Protein AF-H6NHU0-F1 (afdb_monomer_lite)

pLDDT: mean 84.91, std 14.59, range [39.75, 96.88]

Foldseek 3Di:
DLVVQLVVCCVVVVDDSVVSSVVLCVVLVVVLVVDDVVVNVVSVCVNVVVPPPPDDD

Structur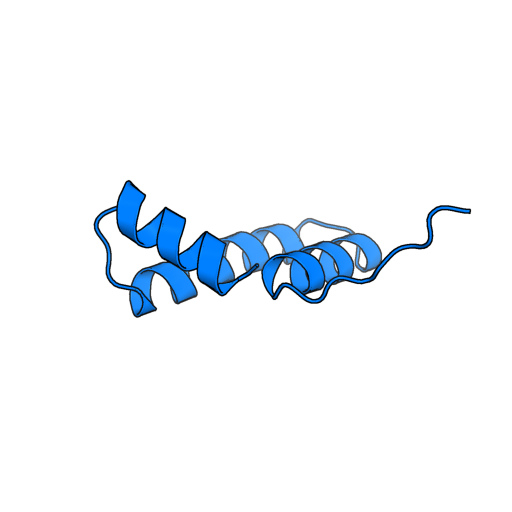e (mmCIF, N/CA/C/O backbone):
data_AF-H6NHU0-F1
#
_entry.id   AF-H6NHU0-F1
#
loop_
_atom_site.group_PDB
_atom_site.id
_atom_site.type_symbol
_atom_site.label_atom_id
_atom_site.label_alt_id
_atom_site.label_comp_id
_atom_site.label_asym_id
_atom_site.label_entity_id
_atom_site.label_seq_id
_atom_site.pdbx_PDB_ins_code
_atom_site.Cartn_x
_atom_site.Cartn_y
_atom_site.Cartn_z
_atom_site.occupancy
_atom_site.B_iso_or_equiv
_atom_site.auth_seq_id
_atom_site.auth_comp_id
_atom_site.auth_asym_id
_atom_site.auth_atom_id
_atom_site.pdbx_PDB_model_num
ATOM 1 N N . MET A 1 1 ? 5.232 8.755 6.142 1.00 70.00 1 MET A N 1
ATOM 2 C CA . MET A 1 1 ? 4.074 8.659 5.223 1.00 70.00 1 MET A CA 1
ATOM 3 C C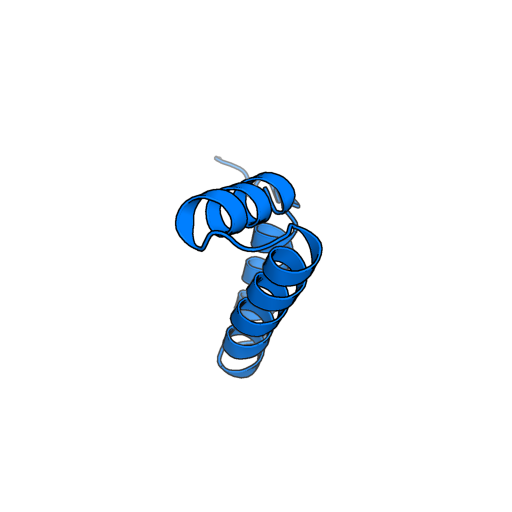 . MET A 1 1 ? 3.342 7.322 5.313 1.00 70.00 1 MET A C 1
ATOM 5 O O . MET A 1 1 ? 2.122 7.369 5.390 1.00 70.00 1 MET A O 1
ATOM 9 N N . LYS A 1 2 ? 4.021 6.164 5.410 1.00 74.12 2 LYS A N 1
ATOM 10 C CA . LYS A 1 2 ? 3.364 4.844 5.556 1.00 74.12 2 LYS A CA 1
ATOM 11 C C . LYS A 1 2 ? 2.234 4.816 6.587 1.00 7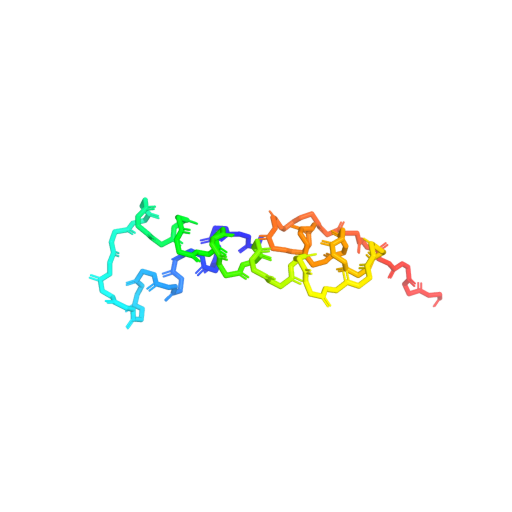4.12 2 LYS A C 1
ATOM 13 O O . LYS A 1 2 ? 1.110 4.457 6.270 1.00 74.12 2 LYS A O 1
ATOM 18 N N . HIS A 1 3 ? 2.511 5.298 7.796 1.00 80.44 3 HIS A N 1
ATOM 19 C CA . HIS A 1 3 ? 1.535 5.319 8.886 1.00 80.44 3 HIS A CA 1
ATOM 20 C C . HIS A 1 3 ? 0.310 6.212 8.592 1.00 80.44 3 HIS A C 1
ATOM 22 O O . HIS A 1 3 ? -0.802 5.885 8.987 1.00 80.44 3 HIS A O 1
ATOM 28 N N . GLN A 1 4 ? 0.481 7.308 7.842 1.00 85.44 4 GLN A N 1
ATOM 29 C CA . GLN A 1 4 ? -0.638 8.160 7.417 1.00 85.44 4 GLN A CA 1
ATOM 30 C C . GLN A 1 4 ? -1.477 7.491 6.321 1.00 85.44 4 GLN A C 1
ATOM 32 O O . GLN A 1 4 ? -2.699 7.590 6.355 1.00 85.44 4 GLN A O 1
ATOM 37 N N . LEU A 1 5 ? -0.837 6.782 5.385 1.00 86.38 5 LEU A N 1
ATOM 38 C CA . LEU A 1 5 ? -1.533 6.024 4.345 1.00 86.38 5 LEU A CA 1
ATOM 39 C C . LEU A 1 5 ? -2.318 4.847 4.940 1.00 86.38 5 LEU A C 1
ATOM 41 O O . LEU A 1 5 ? -3.491 4.683 4.629 1.00 86.38 5 LEU A O 1
ATOM 45 N N . VAL A 1 6 ? -1.702 4.078 5.842 1.00 91.50 6 VAL A N 1
ATOM 46 C CA . VAL A 1 6 ? -2.362 2.984 6.575 1.00 91.50 6 VAL A CA 1
ATOM 47 C C . VAL A 1 6 ? -3.564 3.515 7.354 1.00 91.50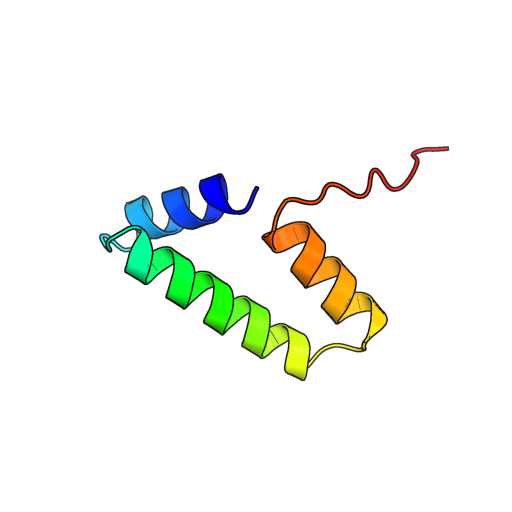 6 VAL A C 1
ATOM 49 O O . VAL A 1 6 ? -4.652 2.952 7.251 1.00 91.50 6 VAL A O 1
ATOM 52 N N . LYS A 1 7 ? -3.412 4.642 8.060 1.00 91.94 7 LYS A N 1
ATOM 53 C CA . LYS A 1 7 ? -4.515 5.274 8.791 1.00 91.94 7 LYS A CA 1
ATOM 54 C C . LYS A 1 7 ? -5.659 5.712 7.870 1.00 91.94 7 LYS A C 1
ATOM 56 O O . LYS A 1 7 ? -6.812 5.418 8.166 1.00 91.94 7 LYS A O 1
ATOM 61 N N . LEU A 1 8 ? -5.351 6.339 6.732 1.00 92.81 8 LEU A N 1
ATOM 62 C CA . LEU A 1 8 ? -6.355 6.720 5.733 1.00 92.81 8 LEU A CA 1
ATOM 63 C C . LEU A 1 8 ? -7.116 5.498 5.198 1.00 92.81 8 LEU A C 1
ATOM 65 O O . LEU A 1 8 ? -8.336 5.537 5.054 1.00 92.81 8 LEU A O 1
ATOM 69 N N . VAL A 1 9 ? -6.408 4.399 4.926 1.00 93.06 9 VAL A N 1
ATOM 70 C CA . VAL A 1 9 ? -7.020 3.145 4.469 1.00 93.06 9 VAL A CA 1
ATOM 71 C C . VAL A 1 9 ? -7.910 2.539 5.558 1.00 93.06 9 VAL A C 1
ATOM 73 O O . VAL A 1 9 ? -9.014 2.099 5.245 1.00 93.06 9 VAL A O 1
ATOM 76 N N . CYS A 1 10 ? -7.492 2.566 6.827 1.00 96.38 10 CYS A N 1
ATOM 77 C CA . CYS A 1 10 ? -8.334 2.132 7.948 1.00 96.38 10 CYS A CA 1
ATOM 78 C C . CYS A 1 10 ? -9.637 2.932 8.014 1.00 96.38 10 CYS A C 1
ATOM 80 O O . CYS A 1 10 ? -10.717 2.349 8.079 1.00 96.38 10 CYS A O 1
ATOM 82 N N . GLU A 1 11 ? -9.532 4.262 7.970 1.00 96.31 11 GLU A N 1
ATOM 83 C CA . GLU A 1 11 ? -10.672 5.175 8.071 1.00 96.31 11 GLU A CA 1
ATOM 84 C C . GLU A 1 11 ? -11.647 5.002 6.900 1.00 96.31 11 GLU A C 1
ATOM 86 O O . GLU A 1 11 ? -12.858 4.953 7.107 1.00 96.31 11 GLU A O 1
ATOM 91 N N . GLN A 1 12 ? -11.129 4.857 5.679 1.00 96.25 12 GLN A N 1
ATOM 92 C CA . GLN A 1 12 ? -11.953 4.801 4.475 1.00 96.25 12 GLN A CA 1
ATOM 93 C C . GLN A 1 12 ? -12.551 3.413 4.209 1.00 96.25 12 GLN A C 1
ATOM 95 O O . GLN A 1 12 ? -13.665 3.314 3.695 1.00 96.25 12 GLN A O 1
ATOM 100 N N . ALA A 1 13 ? -11.817 2.342 4.523 1.00 95.31 13 ALA A N 1
ATOM 101 C CA . ALA A 1 13 ? -12.251 0.967 4.272 1.00 95.31 13 ALA A CA 1
ATOM 102 C C . ALA A 1 13 ? -12.915 0.307 5.493 1.00 95.31 13 ALA A C 1
ATOM 104 O O . ALA A 1 13 ? -13.516 -0.756 5.349 1.00 95.31 13 ALA A O 1
ATOM 105 N N . GLY A 1 14 ? -12.818 0.912 6.683 1.00 96.50 14 GLY A N 1
ATOM 106 C CA . GLY A 1 14 ? -13.375 0.358 7.919 1.00 96.50 14 GLY A CA 1
ATOM 107 C C . GLY A 1 14 ? -12.676 -0.923 8.382 1.00 96.50 14 GLY A C 1
ATOM 108 O O . GLY A 1 14 ? -13.318 -1.798 8.961 1.00 96.50 14 GLY A O 1
ATOM 109 N N . ILE A 1 15 ? -11.377 -1.053 8.097 1.00 96.62 15 ILE A N 1
ATOM 110 C CA . ILE A 1 15 ? -10.554 -2.224 8.438 1.00 96.62 15 ILE A CA 1
ATOM 111 C C . ILE A 1 15 ? -9.545 -1.894 9.542 1.00 96.62 15 ILE A C 1
ATOM 113 O O . ILE A 1 15 ? -9.298 -0.729 9.852 1.00 96.62 15 ILE A O 1
ATOM 117 N N . THR A 1 16 ? -8.965 -2.928 10.153 1.00 96.88 16 THR A N 1
ATOM 118 C CA . THR A 1 16 ? -7.946 -2.756 11.203 1.00 96.88 16 THR A CA 1
ATOM 119 C C . THR A 1 16 ? -6.600 -2.298 10.628 1.00 96.88 16 THR A C 1
ATOM 121 O O . THR A 1 16 ? -6.310 -2.557 9.461 1.00 96.88 16 THR A O 1
ATOM 124 N N . GLU A 1 17 ? -5.737 -1.692 11.455 1.00 93.25 17 GLU A N 1
ATOM 125 C CA . GLU A 1 17 ? -4.392 -1.265 11.025 1.00 93.25 17 GLU A CA 1
ATOM 126 C C . GLU A 1 17 ? -3.554 -2.401 10.442 1.00 93.25 17 GLU A C 1
ATOM 128 O O . GLU A 1 17 ? -2.909 -2.200 9.420 1.00 93.25 17 GLU A O 1
ATOM 133 N N . GLY A 1 18 ? -3.598 -3.599 11.034 1.00 93.62 18 GLY A N 1
ATOM 134 C CA . GLY A 1 18 ? -2.868 -4.752 10.496 1.00 93.62 18 GLY A CA 1
ATOM 135 C C . GLY A 1 18 ? -3.347 -5.141 9.095 1.00 93.62 18 GLY A C 1
ATOM 136 O O . GLY A 1 18 ? -2.539 -5.381 8.206 1.00 93.62 18 GLY A O 1
ATOM 137 N N . GLN A 1 19 ? -4.664 -5.119 8.868 1.00 95.00 19 GLN A N 1
ATOM 138 C CA . GLN A 1 19 ? -5.243 -5.395 7.549 1.00 95.00 19 GLN A CA 1
ATOM 139 C C . GLN A 1 19 ? -4.918 -4.294 6.534 1.00 95.00 19 GLN A C 1
ATOM 141 O O . GLN A 1 19 ? -4.687 -4.581 5.362 1.00 95.00 19 GLN A O 1
ATOM 146 N N . ALA A 1 20 ? -4.905 -3.033 6.968 1.00 95.31 20 ALA A N 1
ATOM 147 C CA . ALA A 1 20 ? -4.533 -1.911 6.118 1.00 95.31 20 ALA A CA 1
ATOM 148 C C . ALA A 1 20 ? -3.042 -1.928 5.756 1.00 95.31 20 ALA A C 1
ATOM 150 O O . ALA A 1 20 ? -2.706 -1.634 4.611 1.00 95.31 20 ALA A O 1
ATOM 151 N N . ASP A 1 21 ? -2.162 -2.307 6.685 1.00 93.62 21 ASP A N 1
ATOM 152 C CA . ASP A 1 21 ? -0.731 -2.476 6.419 1.00 93.62 21 ASP A CA 1
ATOM 153 C C . ASP A 1 21 ? -0.493 -3.556 5.355 1.00 93.62 21 ASP A C 1
ATOM 155 O O . ASP A 1 21 ? 0.146 -3.288 4.336 1.00 93.62 21 ASP A O 1
ATOM 159 N N . GLU A 1 22 ? -1.108 -4.731 5.520 1.00 94.88 22 GLU A N 1
ATOM 160 C CA . GLU A 1 22 ? -1.042 -5.816 4.534 1.00 94.88 22 GLU A CA 1
ATOM 161 C C . GLU A 1 22 ? -1.605 -5.399 3.167 1.00 94.88 22 GLU A C 1
ATOM 163 O O . GLU A 1 22 ? -1.016 -5.703 2.128 1.00 94.88 22 GLU A O 1
ATOM 168 N N . ALA A 1 23 ? -2.728 -4.674 3.144 1.00 93.62 23 ALA A N 1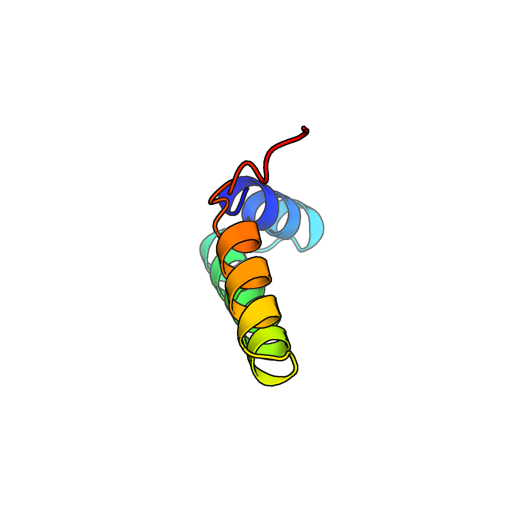
ATOM 169 C CA . ALA A 1 23 ? -3.340 -4.205 1.904 1.00 93.62 23 ALA A CA 1
ATOM 170 C C . ALA A 1 23 ? -2.445 -3.200 1.162 1.00 93.62 23 ALA A C 1
ATOM 172 O O . ALA A 1 23 ? -2.287 -3.293 -0.058 1.00 93.62 23 ALA A O 1
ATOM 173 N N . VAL A 1 24 ? -1.840 -2.255 1.887 1.00 92.00 24 VAL A N 1
ATOM 174 C CA . VAL A 1 24 ? -0.903 -1.280 1.318 1.00 92.00 24 VAL A CA 1
ATOM 175 C C . VAL A 1 24 ? 0.321 -1.994 0.743 1.00 92.00 24 VAL A C 1
ATOM 177 O O . VAL A 1 24 ? 0.680 -1.737 -0.406 1.00 92.00 24 VAL A O 1
ATOM 180 N N . GLU A 1 25 ? 0.918 -2.931 1.483 1.00 92.12 25 GLU A N 1
ATOM 181 C CA . GLU A 1 25 ? 2.060 -3.722 1.005 1.00 92.12 25 GLU A CA 1
ATOM 182 C C . GLU A 1 25 ? 1.711 -4.559 -0.231 1.00 92.12 25 GLU A C 1
ATOM 184 O O . GLU A 1 25 ? 2.493 -4.613 -1.180 1.00 92.12 25 GLU A O 1
ATOM 189 N N . ALA A 1 26 ? 0.520 -5.162 -0.283 1.00 93.50 26 ALA A N 1
ATOM 190 C CA . ALA A 1 26 ? 0.084 -5.944 -1.438 1.00 93.50 26 ALA A CA 1
ATOM 191 C C . ALA A 1 26 ? -0.048 -5.083 -2.706 1.00 93.50 26 ALA A C 1
ATOM 193 O O . ALA A 1 26 ? 0.405 -5.480 -3.784 1.00 93.50 26 ALA A O 1
ATOM 194 N N . VAL A 1 27 ? -0.636 -3.888 -2.588 1.00 92.38 27 VAL A N 1
ATOM 195 C CA . VAL A 1 27 ? -0.804 -2.959 -3.716 1.00 92.38 27 VAL A CA 1
ATOM 196 C C . VAL A 1 27 ? 0.544 -2.407 -4.173 1.00 92.38 27 VAL A C 1
ATOM 198 O O . VAL A 1 27 ? 0.851 -2.445 -5.367 1.00 92.38 27 VAL A O 1
ATOM 201 N N . VAL A 1 28 ? 1.377 -1.937 -3.240 1.00 91.62 28 VAL A N 1
ATOM 202 C CA . VAL A 1 28 ? 2.728 -1.443 -3.547 1.00 91.62 28 VAL A CA 1
ATOM 203 C C . VAL A 1 28 ? 3.560 -2.557 -4.181 1.00 91.62 28 VAL A C 1
ATOM 205 O O . VAL A 1 28 ? 4.178 -2.348 -5.224 1.00 91.62 28 VAL A O 1
ATOM 208 N N . GLY A 1 29 ? 3.518 -3.762 -3.615 1.00 92.12 29 GLY A N 1
ATOM 209 C CA . GLY A 1 29 ? 4.178 -4.951 -4.144 1.00 92.12 29 GLY A CA 1
ATOM 210 C C . GLY A 1 29 ? 3.744 -5.277 -5.571 1.00 92.12 29 GLY A C 1
ATOM 211 O O . GLY A 1 29 ? 4.595 -5.493 -6.432 1.00 92.12 29 GLY A O 1
ATOM 212 N N . TYR A 1 30 ? 2.442 -5.232 -5.867 1.00 93.94 30 TYR A N 1
ATOM 213 C CA . TYR A 1 30 ? 1.940 -5.428 -7.227 1.00 93.94 30 TYR A CA 1
ATOM 214 C C . TYR A 1 30 ? 2.557 -4.429 -8.213 1.00 93.94 30 TYR A C 1
ATOM 216 O O . TYR A 1 30 ? 3.083 -4.839 -9.250 1.00 93.94 30 TYR A O 1
ATOM 224 N N . PHE A 1 31 ? 2.567 -3.134 -7.888 1.00 91.81 31 PHE A N 1
ATOM 225 C CA . PHE A 1 31 ? 3.166 -2.125 -8.764 1.00 91.81 31 PHE A CA 1
ATOM 226 C C . PHE A 1 31 ? 4.675 -2.310 -8.930 1.00 91.81 31 PHE A C 1
ATOM 228 O O . PHE A 1 31 ? 5.173 -2.187 -10.048 1.00 91.81 31 PHE A O 1
ATOM 235 N N . ARG A 1 32 ? 5.397 -2.717 -7.880 1.00 91.25 32 ARG A N 1
ATOM 236 C CA . ARG A 1 32 ? 6.833 -3.032 -7.973 1.00 91.25 32 ARG A CA 1
ATOM 237 C C . ARG A 1 32 ? 7.141 -4.135 -8.986 1.00 91.25 32 ARG A C 1
ATOM 239 O O . ARG A 1 32 ? 8.187 -4.091 -9.615 1.00 91.25 32 ARG A O 1
ATOM 246 N N . THR A 1 33 ? 6.232 -5.090 -9.198 1.00 93.44 33 THR A N 1
ATOM 247 C CA . THR A 1 33 ? 6.414 -6.136 -10.228 1.00 93.44 33 THR A CA 1
ATOM 248 C C . THR A 1 33 ? 6.158 -5.656 -11.660 1.00 93.44 33 THR A C 1
ATOM 250 O O . THR A 1 33 ? 6.487 -6.358 -12.615 1.00 93.44 33 THR A O 1
ATOM 253 N N . ARG A 1 34 ? 5.529 -4.488 -11.827 1.00 94.69 34 ARG A N 1
ATOM 254 C CA . ARG A 1 34 ? 5.123 -3.926 -13.125 1.00 94.69 34 ARG A CA 1
ATOM 255 C C . ARG A 1 34 ? 5.975 -2.736 -13.556 1.00 94.69 34 ARG A C 1
ATOM 257 O O . ARG A 1 34 ? 5.886 -2.332 -14.713 1.00 94.69 34 ARG A O 1
ATOM 264 N N . LEU A 1 35 ? 6.752 -2.170 -12.638 1.00 92.62 35 LEU A N 1
ATOM 265 C CA . LEU A 1 35 ? 7.590 -1.003 -12.870 1.00 92.62 35 LEU A CA 1
ATOM 266 C C . LEU A 1 35 ? 9.047 -1.408 -13.155 1.00 92.62 35 LEU A C 1
ATOM 268 O O . LEU A 1 35 ? 9.504 -2.442 -12.664 1.00 92.62 35 LEU A O 1
ATOM 272 N N . PRO A 1 36 ? 9.789 -0.592 -13.925 1.00 93.38 36 PRO A N 1
ATOM 273 C CA . PRO A 1 36 ? 11.247 -0.646 -13.976 1.00 93.38 36 PRO A CA 1
ATOM 274 C C . PRO A 1 36 ? 11.863 -0.582 -12.575 1.00 93.38 36 PRO A C 1
ATOM 276 O O . PRO A 1 36 ? 11.278 0.004 -11.662 1.00 93.38 36 PRO A O 1
ATOM 279 N N . ALA A 1 37 ? 13.049 -1.170 -12.418 1.00 86.31 37 ALA A N 1
ATOM 280 C CA . ALA A 1 37 ? 13.691 -1.328 -11.116 1.00 86.31 37 ALA A CA 1
ATOM 281 C C . ALA A 1 37 ? 13.895 0.011 -10.387 1.00 86.31 37 ALA A C 1
ATOM 283 O O . ALA A 1 37 ? 13.639 0.075 -9.186 1.00 86.31 37 ALA A O 1
ATOM 284 N N . GLU A 1 38 ? 14.278 1.075 -11.104 1.00 88.44 38 GLU A N 1
ATOM 285 C CA . GLU A 1 38 ? 14.491 2.397 -10.503 1.00 88.44 38 GLU A CA 1
ATOM 286 C C . GLU A 1 38 ? 13.190 2.961 -9.908 1.00 88.44 38 GLU A C 1
ATOM 288 O O . GLU A 1 38 ? 13.146 3.374 -8.751 1.00 88.44 38 GLU A O 1
ATOM 293 N N . LEU A 1 39 ? 12.089 2.878 -10.661 1.00 90.69 39 LEU A N 1
ATOM 294 C CA . LEU A 1 39 ? 10.781 3.383 -10.232 1.00 90.69 39 LEU A CA 1
ATOM 295 C C . LEU A 1 39 ? 10.143 2.517 -9.135 1.00 90.69 39 LEU A C 1
ATOM 297 O O . LEU A 1 39 ? 9.396 3.014 -8.292 1.00 90.69 39 LEU A O 1
ATOM 301 N N . ALA A 1 40 ? 10.416 1.210 -9.135 1.00 89.38 40 ALA A N 1
ATOM 302 C CA . ALA A 1 40 ? 9.932 0.295 -8.106 1.00 89.38 40 ALA A CA 1
ATOM 303 C C . ALA A 1 40 ? 10.569 0.578 -6.732 1.00 89.38 40 ALA A C 1
ATOM 305 O O . ALA A 1 40 ? 9.888 0.470 -5.709 1.00 89.38 40 ALA A O 1
ATOM 306 N N . GLU A 1 41 ? 11.855 0.937 -6.709 1.00 88.00 41 GLU A N 1
ATOM 307 C CA . GLU A 1 41 ? 12.581 1.391 -5.515 1.00 88.00 41 GLU A CA 1
ATOM 308 C C . GLU A 1 41 ? 12.033 2.730 -5.005 1.00 88.00 41 GLU A C 1
ATOM 310 O O . GLU A 1 41 ? 11.672 2.838 -3.832 1.00 88.00 41 GLU A O 1
ATOM 315 N N . GLU A 1 42 ? 11.877 3.723 -5.884 1.00 88.94 42 GLU A N 1
ATOM 316 C CA . GLU A 1 42 ? 11.319 5.037 -5.531 1.00 88.94 42 GLU A CA 1
ATOM 317 C C . GLU A 1 42 ? 9.914 4.929 -4.925 1.00 88.94 42 GLU A C 1
ATOM 319 O O . GLU A 1 42 ? 9.645 5.495 -3.862 1.00 88.94 42 GLU A O 1
ATOM 324 N N . LEU A 1 43 ? 9.027 4.142 -5.546 1.00 88.94 43 LEU A N 1
ATOM 325 C CA . LEU A 1 43 ? 7.675 3.907 -5.035 1.00 88.94 43 LEU A CA 1
ATOM 326 C C . LEU A 1 43 ? 7.695 3.254 -3.649 1.00 88.94 43 LEU A C 1
ATOM 328 O O . LEU A 1 43 ? 6.905 3.617 -2.776 1.00 88.94 43 LEU A O 1
ATOM 332 N N . HIS A 1 44 ? 8.582 2.281 -3.438 1.00 85.69 44 HIS A N 1
ATOM 333 C CA . HIS A 1 44 ? 8.694 1.593 -2.158 1.00 85.69 44 HIS A CA 1
ATOM 334 C C . HIS A 1 44 ? 9.192 2.531 -1.054 1.00 85.69 44 HIS A C 1
ATOM 336 O O . HIS A 1 44 ? 8.619 2.549 0.036 1.00 85.69 44 HIS A O 1
ATOM 342 N N . ASN A 1 45 ? 10.201 3.349 -1.350 1.00 85.69 45 ASN A N 1
ATOM 343 C CA . ASN A 1 45 ? 10.754 4.329 -0.418 1.00 85.69 45 ASN A CA 1
ATOM 344 C C . ASN A 1 45 ? 9.717 5.400 -0.054 1.00 85.69 45 ASN A C 1
ATOM 346 O O . ASN A 1 45 ? 9.507 5.686 1.130 1.00 85.69 45 ASN A O 1
ATOM 350 N N . LEU A 1 46 ? 8.975 5.898 -1.048 1.00 85.00 46 LEU A N 1
ATOM 351 C CA . LEU A 1 46 ? 7.871 6.832 -0.843 1.00 85.00 46 LEU A CA 1
ATOM 352 C C . LEU A 1 46 ? 6.768 6.224 0.037 1.00 85.00 46 LEU A C 1
ATOM 354 O O . LEU A 1 46 ? 6.327 6.850 1.004 1.00 85.00 46 LEU A O 1
ATOM 358 N N . ALA A 1 47 ? 6.355 4.986 -0.253 1.00 84.88 47 ALA A N 1
ATOM 359 C CA . ALA A 1 47 ? 5.330 4.280 0.512 1.00 84.88 47 ALA A CA 1
ATOM 360 C C . ALA A 1 47 ? 5.755 4.043 1.967 1.00 84.88 47 ALA A C 1
ATOM 362 O O . ALA A 1 47 ? 4.945 4.219 2.876 1.00 84.88 47 ALA A O 1
ATOM 363 N N . GLN A 1 48 ? 7.030 3.724 2.211 1.00 81.56 48 GLN A N 1
ATOM 364 C CA . GLN A 1 48 ? 7.592 3.610 3.560 1.00 81.56 48 GLN A CA 1
ATOM 365 C C . GLN A 1 48 ? 7.758 4.971 4.257 1.00 81.56 48 GLN A C 1
ATOM 367 O O . GLN A 1 48 ? 7.841 5.051 5.482 1.00 81.56 48 GLN A O 1
ATOM 372 N N . GLY A 1 49 ? 7.693 6.072 3.508 1.00 74.00 49 GLY A N 1
ATOM 373 C CA . GLY A 1 49 ? 7.899 7.418 4.025 1.00 74.00 49 GLY A CA 1
ATOM 374 C C . GLY A 1 49 ? 9.361 7.760 4.266 1.00 74.00 49 GLY A C 1
ATOM 375 O O . GLY A 1 49 ? 9.627 8.656 5.063 1.00 74.00 49 GLY A O 1
ATOM 376 N N . HIS A 1 50 ? 10.280 7.069 3.591 1.00 68.44 50 HIS A N 1
ATOM 377 C CA . HIS A 1 50 ? 11.631 7.569 3.395 1.00 68.44 50 HIS A CA 1
ATOM 378 C C . HIS A 1 50 ? 11.531 8.735 2.411 1.00 68.44 50 HIS A C 1
ATOM 380 O O . HIS A 1 50 ? 11.416 8.537 1.205 1.00 68.44 50 HIS A O 1
ATOM 386 N N . ASN A 1 51 ? 11.506 9.957 2.944 1.00 54.34 51 ASN A N 1
ATOM 387 C CA . ASN A 1 51 ? 11.695 11.152 2.136 1.00 54.34 51 ASN A CA 1
ATOM 388 C C . ASN A 1 51 ? 13.147 11.111 1.646 1.00 54.34 51 ASN A C 1
ATOM 390 O O . ASN A 1 51 ? 14.070 11.422 2.396 1.00 54.34 51 ASN A O 1
ATOM 394 N N . SER A 1 52 ? 13.374 10.672 0.412 1.00 53.41 52 SER A N 1
ATOM 395 C CA . SER A 1 52 ? 14.517 11.196 -0.319 1.00 53.41 52 SER A CA 1
ATOM 396 C C . SER A 1 52 ? 14.124 12.623 -0.657 1.00 53.41 52 SER A C 1
ATOM 398 O O . SER A 1 52 ? 13.306 12.836 -1.548 1.00 53.41 52 SER A O 1
ATOM 400 N N . ASP A 1 53 ? 14.631 13.583 0.114 1.00 54.31 53 ASP A N 1
ATOM 401 C CA . ASP A 1 53 ? 14.681 14.978 -0.304 1.00 54.31 53 ASP A CA 1
ATOM 402 C C . ASP A 1 53 ? 15.495 15.004 -1.605 1.00 54.31 53 ASP A C 1
ATOM 404 O O . ASP A 1 53 ? 16.726 15.047 -1.605 1.00 54.31 53 ASP A O 1
ATOM 408 N N . VAL A 1 54 ? 14.811 14.833 -2.735 1.00 53.28 54 VAL A N 1
ATOM 409 C CA . VAL A 1 54 ? 15.401 15.040 -4.050 1.00 53.28 54 VAL A CA 1
ATOM 410 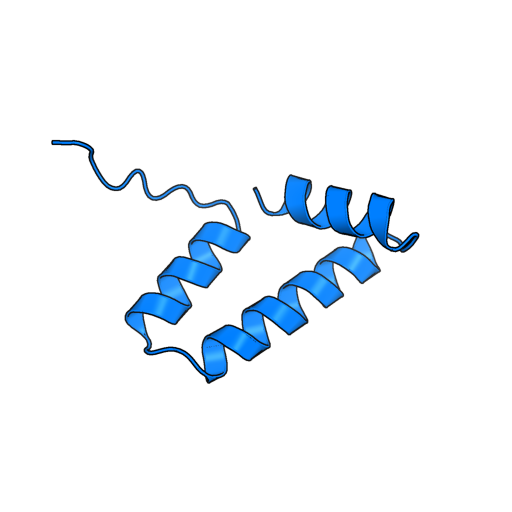C C . VAL A 1 54 ? 15.546 16.551 -4.152 1.00 53.28 54 VAL A C 1
ATOM 412 O O . VAL A 1 54 ? 14.547 17.253 -4.263 1.00 53.28 54 VAL A O 1
ATOM 415 N N . ASN A 1 55 ? 16.782 17.017 -3.962 1.00 49.84 55 ASN A N 1
ATOM 416 C CA . ASN A 1 55 ? 17.187 18.419 -3.943 1.00 49.84 55 ASN A CA 1
ATOM 417 C C . ASN A 1 55 ? 16.380 19.275 -4.932 1.00 49.84 55 ASN A C 1
ATOM 419 O O . ASN A 1 55 ? 16.440 19.047 -6.141 1.00 49.84 55 ASN A O 1
ATOM 423 N N . GLU A 1 56 ? 15.686 20.287 -4.414 1.00 45.12 56 GLU A N 1
ATOM 424 C CA . GLU A 1 56 ? 15.423 21.500 -5.182 1.00 45.12 56 GLU A CA 1
ATOM 425 C C . GLU A 1 56 ? 16.768 22.239 -5.301 1.00 45.12 56 GLU A C 1
ATOM 427 O O . GLU A 1 56 ? 17.410 22.526 -4.286 1.00 45.12 56 GLU A O 1
ATOM 432 N N . GLU A 1 57 ? 17.233 22.429 -6.539 1.00 39.75 57 GLU A N 1
ATOM 433 C CA . GLU A 1 57 ? 18.415 23.234 -6.899 1.00 39.75 57 GLU A CA 1
ATOM 434 C C . GLU A 1 57 ? 18.285 24.707 -6.482 1.00 39.75 57 GLU A C 1
ATOM 436 O O . GLU A 1 57 ? 17.165 25.266 -6.568 1.00 39.75 57 GLU A O 1
#

Sequence (57 aa):
MKHQLVKLVCEQAGITEGQADEAVEAVVGYFRTRLPAELAEELHNLAQGHNSDVNEE

Secondary structure (DSSP, 8-state):
-HHHHHHHHHHHHT--HHHHHHHHHHHHHHHHTTS-HHHHHHHHHHHHT--------

Radius of gyration: 12.75 Å; chains: 1; bounding box: 32×29×25 Å

Organism: NCBI:txid1116391